Protein AF-A0A350Y8S6-F1 (afdb_monomer)

Solvent-accessible surface area (backbone atoms only — not comparable to full-atom values): 5504 Å² total; per-residue (Å²): 140,83,84,84,77,83,73,57,82,63,56,59,58,59,53,63,61,67,74,71,77,75,89,66,88,73,72,82,69,73,73,74,73,56,64,92,74,40,89,92,52,78,96,80,86,81,92,68,57,70,69,57,50,52,50,50,53,51,49,24,62,76,69,75,44,59,62,66,59,56,49,52,52,54,52,52,54,59,73,74,103

Structure (mmCIF, N/CA/C/O backbone):
data_AF-A0A350Y8S6-F1
#
_entry.id   AF-A0A350Y8S6-F1
#
loop_
_atom_site.group_PDB
_atom_site.id
_atom_site.type_symbol
_atom_site.label_atom_id
_atom_site.label_alt_id
_atom_site.label_comp_id
_atom_site.label_asym_id
_atom_site.label_entity_id
_atom_site.label_seq_id
_atom_site.pdbx_PDB_ins_code
_atom_site.Cartn_x
_atom_site.Cartn_y
_atom_site.Cartn_z
_atom_site.occupancy
_atom_site.B_iso_or_equiv
_atom_site.auth_seq_id
_atom_site.auth_comp_id
_atom_site.auth_asym_id
_atom_site.auth_atom_id
_atom_site.pdbx_PDB_model_num
ATOM 1 N N . MET A 1 1 ? -9.750 -3.855 -60.592 1.00 42.81 1 MET A N 1
ATOM 2 C CA . MET A 1 1 ? -9.952 -3.690 -59.134 1.00 42.81 1 MET A CA 1
ATOM 3 C C . MET A 1 1 ? -8.915 -4.518 -58.396 1.00 42.81 1 MET A C 1
ATOM 5 O O . MET A 1 1 ? -9.029 -5.730 -58.444 1.00 42.81 1 MET A O 1
ATOM 9 N N . THR A 1 2 ? -7.954 -3.906 -57.704 1.00 40.81 2 THR A N 1
ATOM 10 C CA . THR A 1 2 ? -7.201 -4.562 -56.617 1.00 40.81 2 THR A CA 1
ATOM 11 C C . THR A 1 2 ? -6.811 -3.493 -55.592 1.00 40.81 2 THR A C 1
ATOM 13 O O . THR A 1 2 ? -6.127 -2.521 -55.900 1.00 40.81 2 THR A O 1
ATOM 16 N N . LYS A 1 3 ? -7.367 -3.613 -54.381 1.00 50.12 3 LYS A N 1
ATOM 17 C CA . LYS A 1 3 ? -7.216 -2.663 -53.269 1.00 50.12 3 LYS A CA 1
ATOM 18 C C . LYS A 1 3 ? -5.804 -2.778 -52.679 1.00 50.12 3 LYS A C 1
ATOM 20 O O . LYS A 1 3 ? -5.433 -3.866 -52.244 1.00 50.12 3 LYS A O 1
ATOM 25 N N . LYS A 1 4 ? -5.049 -1.676 -52.600 1.00 53.19 4 LYS A N 1
ATOM 26 C CA . LYS A 1 4 ? -3.890 -1.584 -51.694 1.00 53.19 4 LYS A CA 1
ATOM 27 C C . LYS A 1 4 ? -4.426 -1.563 -50.259 1.00 53.19 4 LYS A C 1
ATOM 29 O O . LYS A 1 4 ? -5.231 -0.702 -49.918 1.00 53.19 4 LYS A O 1
ATOM 34 N N . LYS A 1 5 ? -4.044 -2.558 -49.458 1.00 59.62 5 LYS A N 1
ATOM 35 C CA . LYS A 1 5 ? -4.291 -2.590 -48.012 1.00 59.62 5 LYS A CA 1
ATOM 36 C C . LYS A 1 5 ? -3.267 -1.661 -47.363 1.00 59.62 5 LYS A C 1
ATOM 38 O O . LYS A 1 5 ? -2.076 -1.942 -47.450 1.00 59.62 5 LYS A O 1
ATOM 43 N N . ASP A 1 6 ? -3.736 -0.577 -46.753 1.00 61.06 6 ASP A N 1
ATOM 44 C CA . ASP A 1 6 ? -2.945 0.234 -45.827 1.00 61.06 6 ASP A CA 1
ATOM 45 C C . ASP A 1 6 ? -2.559 -0.646 -44.635 1.00 61.06 6 ASP A C 1
ATOM 47 O O . ASP A 1 6 ? -3.373 -0.925 -43.752 1.00 61.06 6 ASP A O 1
ATOM 51 N N . GLY A 1 7 ? -1.327 -1.153 -44.656 1.00 67.44 7 GLY A N 1
ATOM 52 C CA . GLY A 1 7 ? -0.697 -1.720 -43.474 1.00 67.44 7 GLY A CA 1
ATOM 53 C C . GLY A 1 7 ? -0.493 -0.592 -42.474 1.00 67.44 7 GLY A C 1
ATOM 54 O O . GLY A 1 7 ? 0.121 0.426 -42.786 1.00 67.44 7 GLY A O 1
ATOM 55 N N . SER A 1 8 ? -1.070 -0.741 -41.286 1.00 73.00 8 SER A N 1
ATOM 56 C CA . SER A 1 8 ? -0.902 0.215 -40.197 1.00 73.00 8 SER A CA 1
ATOM 57 C C . SER A 1 8 ? 0.591 0.379 -39.897 1.00 73.00 8 SER A C 1
ATOM 59 O O . SER A 1 8 ? 1.288 -0.617 -39.746 1.00 73.00 8 SER A O 1
ATOM 61 N N . ARG A 1 9 ? 1.087 1.617 -39.751 1.00 70.31 9 ARG A N 1
ATOM 62 C CA . ARG A 1 9 ? 2.502 1.927 -39.414 1.00 70.31 9 ARG A CA 1
ATOM 63 C C . ARG A 1 9 ? 2.996 1.220 -38.141 1.00 70.31 9 ARG A C 1
ATOM 65 O O . ARG A 1 9 ? 4.191 1.161 -37.882 1.00 70.31 9 ARG A O 1
ATOM 72 N N . PHE A 1 10 ? 2.071 0.693 -37.343 1.00 71.88 10 PHE A N 1
ATOM 73 C CA . PHE A 1 10 ? 2.357 -0.108 -36.162 1.00 71.88 10 PHE A CA 1
ATOM 74 C C . PHE A 1 10 ? 2.748 -1.563 -36.481 1.00 71.88 10 PHE A C 1
ATOM 76 O O . PHE A 1 10 ? 3.514 -2.139 -35.715 1.00 71.88 10 PHE A O 1
ATOM 83 N N . ASP A 1 11 ? 2.301 -2.149 -37.599 1.00 70.88 11 ASP A N 1
ATOM 84 C CA . ASP A 1 11 ? 2.670 -3.523 -37.992 1.00 70.88 11 ASP A CA 1
ATOM 85 C C . ASP A 1 11 ? 4.171 -3.648 -38.280 1.00 70.88 11 ASP A C 1
ATOM 87 O O . ASP A 1 11 ? 4.794 -4.644 -37.916 1.00 70.88 11 ASP A O 1
ATOM 91 N N . GLU A 1 12 ? 4.779 -2.610 -38.860 1.00 71.69 12 GLU A N 1
ATOM 92 C CA . GLU A 1 12 ? 6.227 -2.564 -39.097 1.00 71.69 12 GLU A CA 1
ATOM 93 C C . GLU A 1 12 ? 7.018 -2.563 -37.781 1.00 71.69 12 GLU A C 1
ATOM 95 O O . GLU A 1 12 ? 8.049 -3.227 -37.674 1.00 71.69 12 GLU A O 1
ATOM 100 N N . LEU A 1 13 ? 6.506 -1.888 -36.745 1.00 70.94 13 LEU A N 1
ATOM 101 C CA . LEU A 1 13 ? 7.148 -1.829 -35.430 1.00 70.94 13 LEU A CA 1
ATOM 102 C C . LEU A 1 13 ? 7.103 -3.183 -34.708 1.00 70.94 13 LEU A C 1
ATOM 104 O O . LEU A 1 13 ? 8.105 -3.605 -34.130 1.00 70.94 13 LEU A O 1
ATOM 108 N N . PHE A 1 14 ? 5.972 -3.895 -34.765 1.00 71.88 14 PHE A N 1
ATOM 109 C CA . PHE A 1 14 ? 5.868 -5.237 -34.178 1.00 71.88 14 PHE A CA 1
ATOM 110 C C . PHE A 1 14 ? 6.629 -6.292 -34.991 1.00 71.88 14 PHE A C 1
ATOM 112 O O . PHE A 1 14 ? 7.198 -7.220 -34.412 1.00 71.88 14 PHE A O 1
ATOM 119 N N . GLY A 1 15 ? 6.675 -6.144 -36.318 1.00 65.62 15 GLY A N 1
ATOM 120 C CA . GLY A 1 15 ? 7.453 -7.009 -37.203 1.00 65.62 15 GLY A CA 1
ATOM 121 C C . GLY A 1 15 ? 8.958 -6.902 -36.955 1.00 65.62 15 GLY A C 1
ATOM 122 O O . GLY A 1 15 ? 9.631 -7.928 -36.863 1.00 65.62 15 GLY A O 1
ATOM 123 N N . ALA A 1 16 ? 9.472 -5.684 -36.756 1.00 62.88 16 ALA A N 1
ATOM 124 C CA . ALA A 1 16 ? 10.891 -5.438 -36.493 1.00 62.88 16 ALA A CA 1
ATOM 125 C C . ALA A 1 16 ? 11.382 -6.047 -35.164 1.00 62.88 16 ALA A C 1
ATOM 127 O O . ALA A 1 16 ? 12.520 -6.500 -35.077 1.00 62.88 16 ALA A O 1
ATOM 128 N N . VAL A 1 17 ? 10.520 -6.128 -34.144 1.00 60.31 17 VAL A N 1
ATOM 129 C CA . VAL A 1 1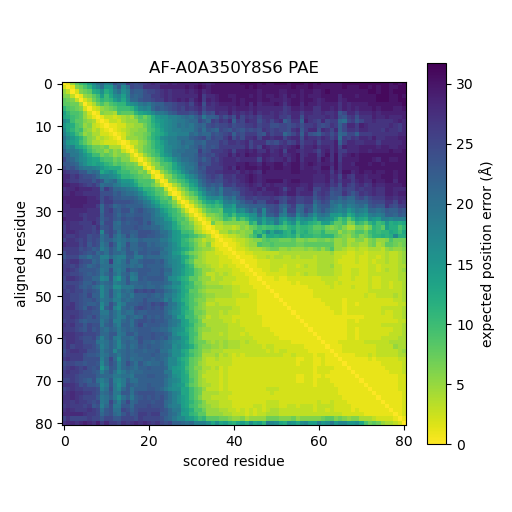7 ? 10.849 -6.747 -32.843 1.00 60.31 17 VAL A CA 1
ATOM 130 C C . VAL A 1 17 ? 10.924 -8.275 -32.923 1.00 60.31 17 VAL A C 1
ATOM 132 O O . VAL A 1 17 ? 11.655 -8.900 -32.159 1.00 60.31 17 VAL A O 1
ATOM 135 N N . ARG A 1 18 ? 10.203 -8.902 -33.859 1.00 60.47 18 ARG A N 1
ATOM 136 C CA . ARG A 1 18 ? 10.130 -10.369 -33.966 1.00 60.47 18 ARG A CA 1
ATOM 137 C C . ARG A 1 18 ? 11.360 -11.008 -34.627 1.00 60.47 18 ARG A C 1
ATOM 139 O O . ARG A 1 18 ? 11.494 -12.225 -34.574 1.00 60.47 18 ARG A O 1
ATOM 146 N N . GLY A 1 19 ? 12.234 -10.208 -35.245 1.00 56.28 19 GLY A N 1
ATOM 147 C CA . GLY A 1 19 ? 13.428 -10.670 -35.963 1.00 56.28 19 GLY A CA 1
ATOM 148 C C . GLY A 1 19 ? 14.670 -10.915 -35.097 1.00 56.28 19 GLY A C 1
ATOM 149 O O . GLY A 1 19 ? 15.637 -11.474 -35.597 1.00 56.28 19 GLY A O 1
ATOM 150 N N . HIS A 1 20 ? 14.651 -10.538 -33.815 1.00 55.19 20 HIS A N 1
ATOM 151 C CA . HIS A 1 20 ? 15.766 -10.735 -32.880 1.00 55.19 20 HIS A CA 1
ATOM 152 C C . HIS A 1 20 ? 15.373 -11.737 -31.786 1.00 55.19 20 HIS A C 1
ATOM 154 O O . HIS A 1 20 ? 15.175 -11.387 -30.626 1.00 55.19 20 HIS A O 1
ATOM 160 N N . THR A 1 21 ? 15.247 -13.007 -32.163 1.00 50.88 21 THR A N 1
ATOM 161 C CA . THR A 1 21 ? 15.272 -14.113 -31.193 1.00 50.88 21 THR A CA 1
ATOM 162 C C . THR A 1 21 ? 16.581 -14.854 -31.415 1.00 50.88 21 THR A C 1
ATOM 164 O O . THR A 1 21 ? 16.627 -15.899 -32.047 1.00 50.88 21 THR A O 1
ATOM 167 N N . GLU A 1 22 ? 17.672 -14.222 -30.987 1.00 54.28 22 GLU A N 1
ATOM 168 C CA . GLU A 1 22 ? 18.942 -14.911 -30.777 1.00 54.28 22 GLU A CA 1
ATOM 169 C C . GLU A 1 22 ? 18.776 -15.746 -29.501 1.00 54.28 22 GLU A C 1
ATOM 171 O O . GLU A 1 22 ? 18.482 -15.206 -28.427 1.00 54.28 22 GLU A O 1
ATOM 176 N N . ASP A 1 23 ? 18.911 -17.063 -29.644 1.00 51.75 23 ASP A N 1
ATOM 177 C CA . ASP A 1 23 ? 18.859 -18.052 -28.571 1.00 51.75 23 ASP A CA 1
ATOM 178 C C . ASP A 1 23 ? 19.999 -17.817 -27.568 1.00 51.75 23 ASP A C 1
ATOM 180 O O . ASP A 1 23 ? 21.080 -18.401 -27.642 1.00 51.75 23 ASP A O 1
ATOM 184 N N . THR A 1 24 ? 19.761 -16.948 -26.592 1.00 56.19 24 THR A N 1
ATOM 185 C CA . THR A 1 24 ? 20.573 -16.892 -25.377 1.00 56.19 24 THR A CA 1
ATOM 186 C C . THR A 1 24 ? 20.039 -17.936 -24.396 1.00 56.19 24 THR A C 1
ATOM 188 O O . THR A 1 24 ? 18.822 -18.016 -24.197 1.00 56.19 24 THR A O 1
ATOM 191 N N . PRO A 1 25 ? 20.900 -18.757 -23.760 1.00 46.06 25 PRO A N 1
ATOM 192 C CA . PRO A 1 25 ? 20.457 -19.693 -22.741 1.00 46.06 25 PRO A CA 1
ATOM 193 C C . PRO A 1 25 ? 19.962 -18.876 -21.550 1.00 46.06 25 PRO A C 1
ATOM 195 O O . PRO A 1 25 ? 20.736 -18.409 -20.714 1.00 46.06 25 PRO A O 1
ATOM 198 N N . HIS A 1 26 ? 18.649 -18.662 -21.502 1.00 49.81 26 HIS A N 1
ATOM 199 C CA . HIS A 1 26 ? 17.975 -18.092 -20.355 1.00 49.81 26 HIS A CA 1
ATOM 200 C C . HIS A 1 26 ? 18.237 -19.026 -19.175 1.00 49.81 26 HIS A C 1
ATOM 202 O O . HIS A 1 26 ? 17.592 -20.065 -19.024 1.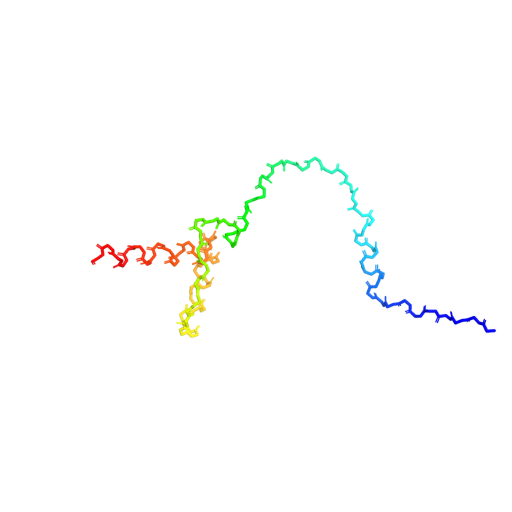00 49.81 26 HIS A O 1
ATOM 208 N N . SER A 1 27 ? 19.200 -18.634 -18.334 1.00 47.84 27 SER A N 1
ATOM 209 C CA . SER A 1 27 ? 19.253 -19.037 -16.935 1.00 47.84 27 SER A CA 1
ATOM 210 C C . SER A 1 27 ? 17.820 -19.050 -16.422 1.00 47.84 27 SER A C 1
ATOM 212 O O . SER A 1 27 ? 17.090 -18.066 -16.590 1.00 47.84 27 SER A O 1
ATOM 214 N N . SER A 1 28 ? 17.397 -20.193 -15.889 1.00 52.56 28 SER A N 1
ATOM 215 C CA . SER A 1 28 ? 16.078 -20.409 -15.318 1.00 52.56 28 SER A CA 1
ATOM 216 C C . SER A 1 28 ? 15.924 -19.544 -14.068 1.00 52.56 28 SER A C 1
ATOM 218 O O . SER A 1 28 ? 15.911 -20.037 -12.942 1.00 52.56 28 SER A O 1
ATOM 220 N N . LEU A 1 29 ? 15.799 -18.233 -14.261 1.00 52.50 29 LEU A N 1
ATOM 221 C CA . LEU A 1 29 ? 15.132 -17.356 -13.328 1.00 52.50 29 LEU A CA 1
ATOM 222 C C . LEU A 1 29 ? 13.719 -17.913 -13.265 1.00 52.50 29 LEU A C 1
ATOM 224 O O . LEU A 1 29 ? 12.909 -17.676 -14.165 1.00 52.50 29 LEU A O 1
ATOM 228 N N . GLN A 1 30 ? 13.459 -18.748 -12.256 1.00 51.66 30 GLN A N 1
ATOM 229 C CA . GLN A 1 30 ? 12.109 -19.121 -11.874 1.00 51.66 30 GLN A CA 1
ATOM 230 C C . GLN A 1 30 ? 11.320 -17.819 -11.882 1.00 51.66 30 GLN A C 1
ATOM 232 O O . GLN A 1 30 ? 11.593 -16.927 -11.078 1.00 51.66 30 GLN A O 1
ATOM 237 N N . LYS A 1 31 ? 10.429 -17.660 -12.866 1.00 54.59 31 LYS A N 1
ATOM 238 C CA . LYS A 1 31 ? 9.567 -16.488 -12.961 1.00 54.59 31 LYS A CA 1
ATOM 239 C C . LYS A 1 31 ? 8.834 -16.441 -11.632 1.00 54.59 31 LYS A C 1
ATOM 241 O O . LYS A 1 31 ? 7.942 -17.264 -11.425 1.00 54.59 31 LYS A O 1
ATOM 246 N N . LYS A 1 32 ? 9.253 -15.546 -10.725 1.00 60.19 32 LYS A N 1
ATOM 247 C CA . LYS A 1 32 ? 8.540 -15.293 -9.474 1.00 60.19 32 LYS A CA 1
ATOM 248 C C . LYS A 1 32 ? 7.097 -15.086 -9.894 1.00 60.19 32 LYS A C 1
ATOM 250 O O . LYS A 1 32 ? 6.810 -14.185 -10.687 1.00 60.19 32 LYS A O 1
ATOM 255 N N . GLN A 1 33 ? 6.224 -16.008 -9.491 1.00 63.84 33 GLN A N 1
ATOM 256 C CA . GLN A 1 33 ? 4.818 -15.880 -9.827 1.00 63.84 33 GLN A CA 1
ATOM 257 C C . GLN A 1 33 ? 4.374 -14.527 -9.284 1.00 63.84 33 GLN A C 1
ATOM 259 O O . GLN A 1 33 ? 4.659 -14.193 -8.135 1.00 63.84 33 GLN A O 1
ATOM 264 N N . ALA A 1 34 ? 3.754 -13.716 -10.140 1.00 73.12 34 ALA A N 1
ATOM 265 C CA . ALA A 1 34 ? 3.257 -12.417 -9.719 1.00 73.12 34 ALA A CA 1
ATOM 266 C C . ALA A 1 34 ? 2.347 -12.615 -8.498 1.00 73.12 34 ALA A C 1
ATOM 268 O O . ALA A 1 34 ? 1.533 -13.539 -8.505 1.00 73.12 34 ALA A O 1
ATOM 269 N N . LYS A 1 35 ? 2.460 -11.754 -7.479 1.00 78.75 35 LYS A N 1
ATOM 270 C CA . LYS A 1 35 ? 1.737 -11.894 -6.199 1.00 78.75 35 LYS A CA 1
ATOM 271 C C . LYS A 1 35 ? 0.237 -12.159 -6.366 1.00 78.75 35 LYS A C 1
ATOM 273 O O . LYS A 1 35 ? -0.324 -12.954 -5.635 1.00 78.75 35 LYS A O 1
ATOM 278 N N . GLY A 1 36 ? -0.396 -11.595 -7.398 1.00 74.88 36 GLY A N 1
ATOM 279 C CA . GLY A 1 36 ? -1.813 -11.844 -7.700 1.00 74.88 36 GLY A CA 1
ATOM 280 C C . GLY A 1 36 ? -2.176 -13.272 -8.141 1.00 74.88 36 GLY A C 1
ATOM 281 O O . GLY A 1 36 ? -3.359 -13.562 -8.274 1.00 74.88 36 GLY A O 1
ATOM 282 N N . ARG A 1 37 ? -1.200 -14.148 -8.409 1.00 81.25 37 ARG A N 1
ATOM 283 C CA . ARG A 1 37 ? -1.404 -15.567 -8.751 1.00 81.25 37 ARG A CA 1
ATOM 284 C C . ARG A 1 37 ? -1.001 -16.512 -7.615 1.00 81.25 37 ARG A C 1
ATOM 286 O O . ARG A 1 37 ? -1.287 -17.702 -7.703 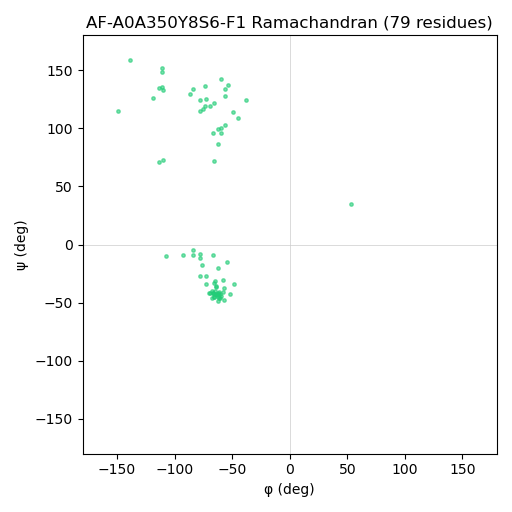1.00 81.25 37 ARG A O 1
ATOM 293 N N . ASN A 1 38 ? -0.352 -15.991 -6.576 1.00 85.19 38 ASN A N 1
ATOM 294 C CA . ASN A 1 38 ? -0.015 -16.766 -5.396 1.00 85.19 38 ASN A CA 1
ATOM 295 C C . ASN A 1 38 ? -1.278 -16.913 -4.514 1.00 85.19 38 ASN A C 1
ATOM 297 O O . ASN A 1 38 ? -1.867 -15.887 -4.169 1.00 85.19 38 ASN A O 1
ATOM 301 N N . PRO A 1 39 ? -1.709 -18.146 -4.168 1.00 88.75 39 PRO A N 1
ATOM 302 C CA . PRO A 1 39 ? -2.897 -18.376 -3.342 1.00 88.75 39 PRO A CA 1
ATOM 303 C C . PRO A 1 39 ? -2.796 -17.799 -1.922 1.00 88.75 39 PRO A C 1
ATOM 305 O O . PRO A 1 39 ? -3.833 -17.560 -1.309 1.00 88.75 39 PRO A O 1
ATOM 308 N N . ASP A 1 40 ? -1.588 -17.534 -1.423 1.00 90.06 40 AS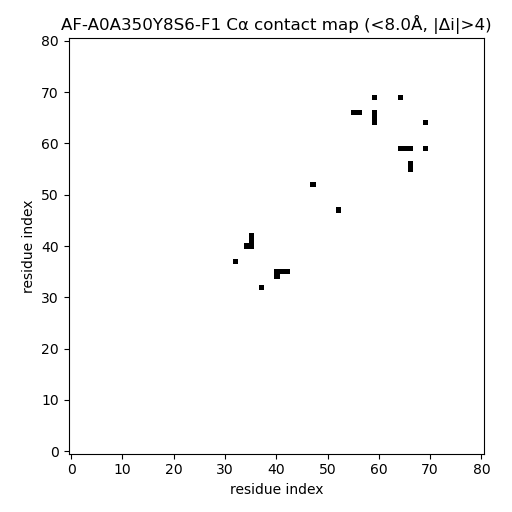P A N 1
ATOM 309 C CA . ASP A 1 40 ? -1.366 -16.981 -0.081 1.00 90.06 40 ASP A CA 1
ATOM 310 C C . ASP A 1 40 ? -1.628 -15.465 -0.007 1.00 90.06 40 ASP A C 1
ATOM 312 O O . ASP A 1 40 ? -1.643 -14.886 1.078 1.00 90.06 40 ASP A O 1
ATOM 316 N N . TYR A 1 41 ? -1.846 -14.801 -1.150 1.00 89.06 41 TYR A N 1
ATOM 317 C CA . TYR A 1 41 ? -2.050 -13.355 -1.220 1.00 89.06 41 TYR A CA 1
ATOM 318 C C . TYR A 1 41 ? -3.469 -12.992 -1.663 1.00 89.06 41 TYR A C 1
ATOM 320 O O . TYR A 1 41 ? -3.982 -13.475 -2.673 1.00 89.06 41 TYR A O 1
ATOM 328 N N . VAL A 1 42 ? -4.073 -12.030 -0.961 1.00 92.56 42 VAL A N 1
ATOM 329 C CA . VAL A 1 42 ? -5.353 -11.414 -1.340 1.00 92.56 42 VAL A CA 1
ATOM 330 C C . VAL A 1 42 ? -5.121 -9.969 -1.777 1.00 92.56 42 VAL A C 1
ATOM 332 O O . VAL A 1 42 ? -4.429 -9.199 -1.112 1.00 92.56 42 VAL A O 1
ATOM 335 N N . ARG A 1 43 ? -5.710 -9.570 -2.912 1.00 92.88 43 ARG A N 1
ATOM 336 C CA . ARG A 1 43 ? -5.630 -8.185 -3.393 1.00 92.88 43 ARG A CA 1
ATOM 337 C C . ARG A 1 43 ? -6.542 -7.281 -2.567 1.00 92.88 43 ARG A C 1
ATOM 339 O O . ARG A 1 43 ? -7.762 -7.365 -2.682 1.00 92.88 43 ARG A O 1
ATOM 346 N N . THR A 1 44 ? -5.943 -6.329 -1.864 1.00 92.75 44 THR A N 1
ATOM 347 C CA . THR A 1 44 ? -6.667 -5.314 -1.089 1.00 92.75 44 THR A CA 1
ATOM 348 C C . THR A 1 44 ? -6.499 -3.936 -1.722 1.00 92.75 44 THR A C 1
ATOM 350 O O . THR A 1 44 ? -5.401 -3.559 -2.129 1.00 92.75 44 THR A O 1
ATOM 353 N N . THR A 1 45 ? -7.593 -3.177 -1.825 1.00 95.38 45 THR A N 1
ATOM 354 C CA . THR A 1 45 ? -7.588 -1.796 -2.336 1.00 95.38 45 THR A CA 1
ATOM 355 C C . THR A 1 45 ? -8.078 -0.857 -1.241 1.00 95.38 45 THR A C 1
ATOM 357 O O . THR A 1 45 ? -9.163 -1.060 -0.706 1.00 95.38 45 THR A O 1
ATOM 360 N N . PHE A 1 46 ? -7.304 0.179 -0.925 1.00 95.00 46 PHE A N 1
ATOM 361 C CA . PHE A 1 46 ? -7.669 1.212 0.045 1.00 95.00 46 PHE A CA 1
ATOM 362 C C . PHE A 1 46 ? -7.255 2.592 -0.462 1.00 95.00 46 PHE A C 1
ATOM 364 O O . PHE A 1 46 ? -6.385 2.731 -1.325 1.00 95.00 46 PHE A O 1
ATOM 371 N N . TYR A 1 47 ? -7.885 3.627 0.083 1.00 97.31 47 TYR A N 1
ATOM 372 C CA . TYR A 1 47 ? -7.541 5.003 -0.242 1.00 97.31 47 TYR A CA 1
ATOM 373 C C . TYR A 1 47 ? -6.402 5.496 0.649 1.00 97.31 47 TYR A C 1
ATOM 375 O O . TYR A 1 47 ? -6.471 5.414 1.871 1.00 97.31 47 TYR A O 1
ATOM 383 N N . LEU A 1 48 ? -5.376 6.068 0.021 1.00 96.44 48 LEU A N 1
ATOM 384 C CA . LEU A 1 48 ? -4.343 6.854 0.687 1.00 96.44 48 LEU A CA 1
ATOM 385 C C . LEU A 1 48 ? -4.481 8.316 0.285 1.00 96.44 48 LEU A C 1
ATOM 387 O O . LEU A 1 48 ? -4.834 8.635 -0.855 1.00 96.44 48 LEU A O 1
ATOM 391 N N . SER A 1 49 ? -4.127 9.224 1.194 1.00 98.44 49 SER A N 1
ATOM 392 C CA . SER A 1 49 ? -3.964 10.623 0.811 1.00 98.44 49 SER A CA 1
ATOM 393 C C . SER A 1 49 ? -2.878 10.736 -0.270 1.00 98.44 49 SER A C 1
ATOM 395 O O . SER A 1 49 ? -1.863 10.031 -0.239 1.00 98.44 49 SER A O 1
ATOM 397 N N . LYS A 1 50 ? -3.066 11.634 -1.248 1.00 98.31 50 LYS A N 1
ATOM 398 C CA . LYS A 1 50 ? -2.086 11.838 -2.334 1.00 98.31 50 LYS A CA 1
ATOM 399 C C . LYS A 1 50 ? -0.655 12.077 -1.816 1.00 98.31 50 LYS A C 1
ATOM 401 O O . LYS A 1 50 ? 0.265 11.499 -2.399 1.00 98.31 50 LYS A O 1
ATOM 406 N N . PRO A 1 51 ? -0.430 12.886 -0.755 1.00 98.31 51 PRO A N 1
ATOM 407 C CA . PRO A 1 51 ? 0.911 13.081 -0.206 1.00 98.31 51 PRO A CA 1
ATOM 408 C C . PRO A 1 51 ? 1.521 11.783 0.327 1.00 98.31 51 PRO A C 1
ATOM 410 O O . PRO A 1 51 ? 2.689 11.509 0.060 1.00 98.31 51 PRO A O 1
ATOM 413 N N . LEU A 1 52 ? 0.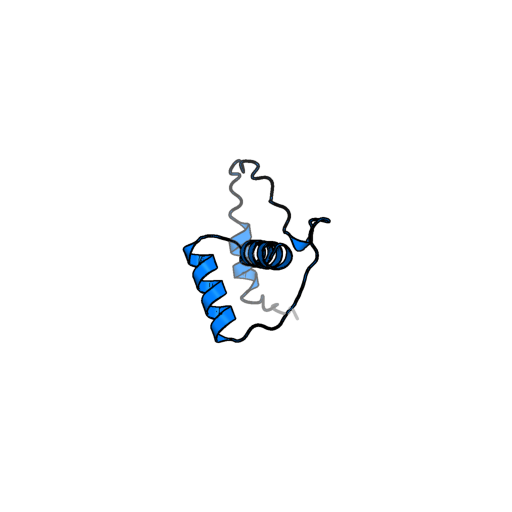728 10.966 1.025 1.00 97.94 52 LEU A N 1
ATOM 414 C CA . LEU A 1 52 ? 1.194 9.711 1.605 1.00 97.94 52 LEU A CA 1
ATOM 415 C C . LEU A 1 52 ? 1.550 8.690 0.523 1.00 97.94 52 LEU A C 1
ATOM 417 O O . LEU A 1 52 ? 2.643 8.136 0.549 1.00 97.94 52 LEU A O 1
ATOM 421 N N . HIS A 1 53 ? 0.691 8.521 -0.483 1.00 97.88 53 HIS A N 1
ATOM 422 C CA . HIS A 1 53 ? 0.974 7.637 -1.615 1.00 97.88 53 HIS A CA 1
ATOM 423 C C . HIS A 1 53 ? 2.273 8.025 -2.347 1.00 97.88 53 HIS A C 1
ATOM 425 O O . HIS A 1 53 ? 3.072 7.161 -2.702 1.00 97.88 53 HIS A O 1
ATOM 431 N N . ARG A 1 54 ? 2.523 9.330 -2.548 1.00 98.12 54 ARG A N 1
ATOM 432 C CA . ARG A 1 54 ? 3.772 9.809 -3.171 1.00 98.12 54 ARG A CA 1
ATOM 433 C C . ARG A 1 54 ? 5.003 9.462 -2.336 1.00 98.12 54 ARG A C 1
ATOM 435 O O . ARG A 1 54 ? 6.000 9.030 -2.904 1.00 98.12 54 ARG A O 1
ATOM 442 N N . ARG A 1 55 ? 4.928 9.642 -1.014 1.00 97.88 55 ARG A N 1
ATOM 443 C CA . ARG A 1 55 ? 6.024 9.306 -0.095 1.00 97.88 55 ARG A CA 1
ATOM 444 C C . ARG A 1 55 ? 6.286 7.803 -0.056 1.00 97.88 55 ARG A C 1
ATOM 446 O O . ARG A 1 55 ? 7.436 7.414 -0.194 1.00 97.88 55 ARG A O 1
ATOM 453 N N . LEU A 1 56 ? 5.235 6.983 0.028 1.00 97.44 56 LEU A N 1
ATOM 454 C CA . LEU A 1 56 ? 5.348 5.521 -0.027 1.00 97.44 56 LEU A CA 1
ATOM 455 C C . LEU A 1 56 ? 6.036 5.067 -1.318 1.00 97.44 56 LEU A C 1
ATOM 457 O O . LEU A 1 56 ? 6.983 4.291 -1.272 1.00 97.44 56 LEU A O 1
ATOM 461 N N . LYS A 1 57 ? 5.607 5.598 -2.470 1.00 97.69 57 LYS A N 1
ATOM 462 C CA . LYS A 1 57 ? 6.220 5.269 -3.761 1.00 97.69 57 LYS A CA 1
ATOM 463 C C . LYS A 1 57 ? 7.698 5.669 -3.820 1.00 97.69 57 LYS A C 1
ATOM 465 O O . LYS A 1 57 ? 8.500 4.927 -4.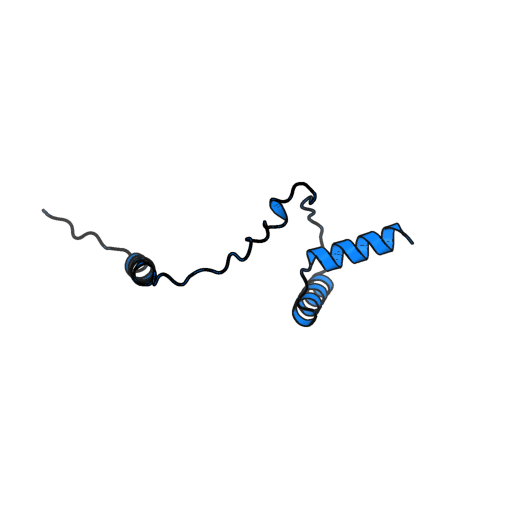375 1.00 97.69 57 LYS A O 1
ATOM 470 N N . ALA A 1 58 ? 8.049 6.839 -3.287 1.00 97.94 58 ALA A N 1
ATOM 471 C CA . ALA A 1 58 ? 9.435 7.296 -3.249 1.00 97.94 58 ALA A CA 1
ATOM 472 C C . ALA A 1 58 ? 10.300 6.404 -2.345 1.00 97.94 58 ALA A C 1
ATOM 474 O O . ALA A 1 58 ? 11.370 5.990 -2.772 1.00 97.94 58 ALA A O 1
ATOM 475 N N . ALA A 1 59 ? 9.814 6.061 -1.149 1.00 97.06 59 ALA A N 1
ATOM 476 C CA . ALA A 1 59 ? 10.511 5.167 -0.224 1.00 97.06 59 ALA A CA 1
ATOM 477 C C . ALA A 1 59 ? 10.725 3.774 -0.835 1.00 97.06 59 ALA A C 1
ATOM 479 O O . ALA A 1 59 ? 11.846 3.285 -0.858 1.00 97.06 59 ALA A O 1
ATOM 480 N N . ALA A 1 60 ? 9.686 3.197 -1.446 1.00 97.50 60 ALA A N 1
ATOM 481 C CA . ALA A 1 60 ? 9.775 1.911 -2.138 1.00 97.50 60 ALA A CA 1
ATOM 482 C C . ALA A 1 60 ? 10.833 1.902 -3.255 1.00 97.50 60 ALA A C 1
ATOM 484 O O . ALA A 1 60 ? 11.536 0.912 -3.432 1.00 97.50 60 ALA A O 1
ATOM 485 N N . LEU A 1 61 ? 10.971 3.011 -3.991 1.00 97.38 61 LEU A N 1
ATOM 486 C CA . LEU A 1 61 ? 11.994 3.145 -5.029 1.00 97.38 61 LEU A CA 1
ATOM 487 C C . LEU A 1 61 ? 13.407 3.251 -4.439 1.00 97.38 61 LEU A C 1
ATOM 489 O O . LEU A 1 61 ? 14.324 2.654 -4.986 1.00 97.38 61 LEU A O 1
ATOM 493 N N . ILE A 1 62 ? 13.576 4.010 -3.351 1.00 97.06 62 ILE A N 1
ATOM 494 C CA . ILE A 1 62 ? 14.872 4.200 -2.677 1.00 97.06 62 ILE A CA 1
ATOM 495 C C . ILE A 1 62 ? 15.351 2.895 -2.034 1.00 97.06 62 ILE A C 1
ATOM 497 O O . ILE A 1 62 ? 16.535 2.585 -2.091 1.00 97.06 62 ILE A O 1
ATOM 501 N N . GLU A 1 63 ? 14.438 2.141 -1.427 1.00 96.19 63 GLU A N 1
ATOM 502 C CA . GLU A 1 63 ? 14.741 0.879 -0.746 1.00 96.19 63 GLU A CA 1
ATOM 503 C C . GLU A 1 63 ? 14.780 -0.329 -1.696 1.00 96.19 63 GLU A C 1
ATOM 505 O O . GLU A 1 63 ? 15.081 -1.431 -1.251 1.00 96.19 63 GLU A O 1
ATOM 510 N N . GLU A 1 64 ? 14.452 -0.149 -2.981 1.00 96.00 64 GLU A N 1
ATOM 511 C CA . GLU A 1 64 ? 14.289 -1.236 -3.961 1.00 96.00 64 GLU A CA 1
ATOM 512 C C . GLU A 1 64 ? 13.315 -2.339 -3.487 1.00 96.00 64 GLU A C 1
ATOM 514 O O . GLU A 1 64 ? 13.477 -3.526 -3.781 1.00 96.00 64 GLU A O 1
ATOM 519 N N . ARG A 1 65 ? 12.265 -1.944 -2.756 1.00 95.31 65 ARG A N 1
ATOM 520 C CA . ARG A 1 65 ? 11.254 -2.843 -2.173 1.00 95.31 65 ARG A CA 1
ATOM 521 C C . ARG A 1 65 ? 9.901 -2.693 -2.849 1.00 95.31 65 ARG A C 1
ATOM 523 O O . ARG A 1 65 ? 9.521 -1.616 -3.312 1.00 95.31 65 ARG A O 1
ATOM 530 N N . GLU A 1 66 ? 9.109 -3.764 -2.858 1.00 95.00 66 GLU A N 1
ATOM 531 C CA . GLU A 1 66 ? 7.725 -3.660 -3.312 1.00 95.00 66 GLU A CA 1
ATOM 532 C C . GLU A 1 66 ? 6.863 -2.945 -2.263 1.00 95.00 66 GLU A C 1
ATOM 534 O O . GLU A 1 66 ? 6.903 -3.255 -1.074 1.00 95.00 66 GLU A O 1
ATOM 539 N N . MET A 1 67 ? 6.004 -2.022 -2.710 1.00 95.25 67 MET A N 1
ATOM 540 C CA . MET A 1 67 ? 5.075 -1.313 -1.816 1.00 95.25 67 MET A CA 1
ATOM 541 C C . MET A 1 67 ? 4.148 -2.264 -1.044 1.00 95.25 67 MET A C 1
ATOM 543 O O . MET A 1 67 ? 3.731 -1.934 0.060 1.00 95.25 67 MET A O 1
ATOM 547 N N . SER A 1 68 ? 3.810 -3.422 -1.620 1.00 94.44 68 SER A N 1
ATOM 548 C CA . SER A 1 68 ? 3.002 -4.446 -0.952 1.00 94.44 68 SER A CA 1
ATOM 549 C C . SER A 1 68 ? 3.715 -5.043 0.260 1.00 94.44 68 SER A C 1
ATOM 551 O O . SER A 1 68 ? 3.066 -5.189 1.287 1.00 94.44 68 SER A O 1
ATOM 553 N N . ASP A 1 69 ? 5.027 -5.294 0.181 1.00 95.06 69 ASP A N 1
ATOM 554 C CA . ASP A 1 69 ? 5.812 -5.816 1.312 1.00 95.06 69 ASP A CA 1
ATOM 555 C C . ASP A 1 69 ? 5.895 -4.786 2.443 1.00 95.06 69 ASP A C 1
ATOM 557 O O . ASP A 1 69 ? 5.733 -5.119 3.613 1.00 95.06 69 ASP A O 1
ATOM 561 N N . ILE A 1 70 ? 6.094 -3.511 2.088 1.00 95.94 70 ILE A N 1
ATOM 562 C CA . ILE A 1 70 ? 6.126 -2.407 3.059 1.00 95.94 70 ILE A CA 1
ATOM 563 C C . ILE A 1 70 ? 4.781 -2.301 3.793 1.00 95.94 70 ILE A C 1
ATOM 565 O O . ILE A 1 70 ? 4.739 -2.153 5.011 1.00 95.94 70 ILE A O 1
ATOM 569 N N . VAL A 1 71 ? 3.665 -2.368 3.059 1.00 95.69 71 VAL A N 1
ATOM 570 C CA . VAL A 1 71 ? 2.322 -2.296 3.655 1.00 95.69 71 VAL A CA 1
ATOM 571 C C . VAL A 1 71 ? 2.033 -3.520 4.525 1.00 95.69 71 VAL A C 1
ATOM 573 O O . VAL A 1 71 ? 1.477 -3.357 5.606 1.00 95.69 71 VAL A O 1
ATOM 576 N N . GLU A 1 72 ? 2.410 -4.721 4.087 1.00 95.12 72 GLU A N 1
ATOM 577 C CA . GLU A 1 72 ? 2.240 -5.959 4.854 1.00 95.12 72 GLU A CA 1
ATOM 578 C C . GLU A 1 72 ? 2.976 -5.901 6.199 1.00 95.12 72 GLU A C 1
ATOM 580 O O . GLU A 1 72 ? 2.388 -6.214 7.237 1.00 95.12 72 GLU A O 1
ATOM 585 N N . GLU A 1 73 ? 4.220 -5.416 6.204 1.00 95.69 73 GLU A N 1
ATOM 586 C CA . GLU A 1 73 ? 5.013 -5.227 7.421 1.00 95.69 73 GLU A CA 1
ATOM 587 C C . GLU A 1 73 ? 4.368 -4.207 8.370 1.00 95.69 73 GLU A C 1
ATOM 589 O O . GLU A 1 73 ? 4.175 -4.501 9.550 1.00 95.69 73 GLU A O 1
ATOM 594 N N . LEU A 1 74 ? 3.973 -3.035 7.857 1.00 95.44 74 LEU A N 1
ATOM 595 C CA . LEU A 1 74 ?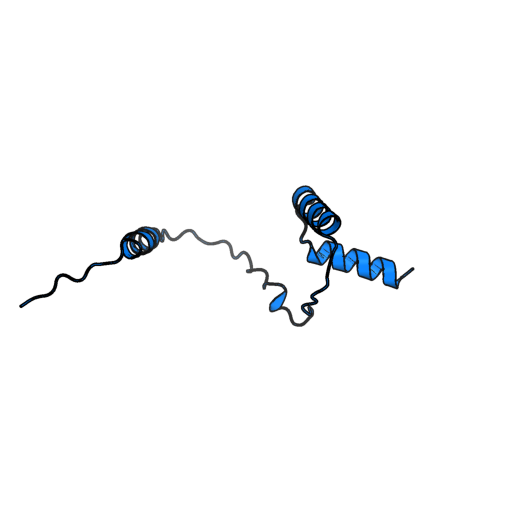 3.333 -1.986 8.661 1.00 95.44 74 LEU A CA 1
ATOM 596 C C . LEU A 1 74 ? 2.014 -2.459 9.285 1.00 95.44 74 LEU A C 1
ATOM 598 O O . LEU A 1 74 ? 1.750 -2.187 10.457 1.00 95.44 74 LEU A O 1
ATOM 602 N N . VAL A 1 75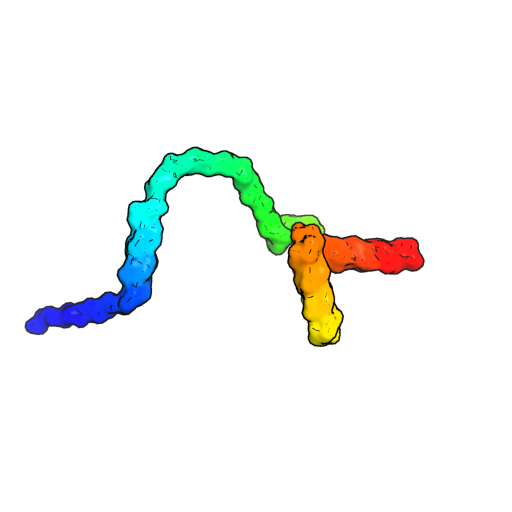 ? 1.185 -3.171 8.516 1.00 95.50 75 VAL A N 1
ATOM 603 C CA . VAL A 1 75 ? -0.078 -3.733 9.014 1.00 95.50 75 VAL A CA 1
ATOM 604 C C . VAL A 1 75 ? 0.193 -4.810 10.062 1.00 95.50 75 VAL A C 1
ATOM 606 O O . VAL A 1 75 ? -0.461 -4.813 11.101 1.00 95.50 75 VAL A O 1
ATOM 609 N N . SER A 1 76 ? 1.176 -5.683 9.834 1.00 96.50 76 SER A N 1
ATOM 610 C CA . SER A 1 76 ? 1.554 -6.730 10.791 1.00 96.50 76 SER A CA 1
ATOM 611 C C . SER A 1 76 ? 2.047 -6.138 12.111 1.00 96.50 76 SER A C 1
ATOM 613 O O . SER A 1 76 ? 1.609 -6.568 13.174 1.00 96.50 76 SER A O 1
ATOM 615 N N . GLN A 1 77 ? 2.905 -5.115 12.057 1.00 97.12 77 GLN A N 1
ATOM 616 C CA . GLN A 1 77 ? 3.392 -4.412 13.247 1.00 97.12 77 GLN A CA 1
ATOM 617 C C . GLN A 1 77 ? 2.254 -3.729 14.014 1.00 97.12 77 GLN A C 1
ATOM 619 O O . GLN A 1 77 ? 2.207 -3.822 15.236 1.00 97.12 77 GLN A O 1
ATOM 624 N N . TRP A 1 78 ? 1.317 -3.087 13.311 1.00 96.94 78 TRP A N 1
ATOM 625 C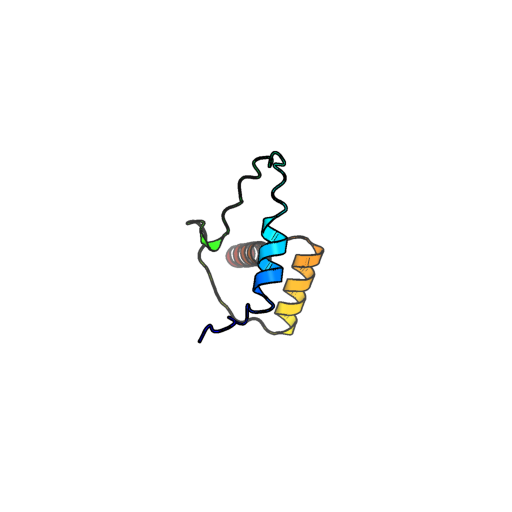 CA . TRP A 1 78 ? 0.155 -2.448 13.934 1.00 96.94 78 TRP A CA 1
ATOM 626 C C . TRP A 1 78 ? -0.804 -3.448 14.598 1.00 96.94 78 TRP A C 1
ATOM 628 O O . TRP A 1 78 ? -1.403 -3.139 15.620 1.00 96.94 78 TRP A O 1
ATOM 638 N N . LEU A 1 79 ? -0.947 -4.659 14.056 1.00 96.81 79 LEU A N 1
ATOM 639 C CA . LEU A 1 79 ? -1.793 -5.696 14.663 1.00 96.81 79 LEU A CA 1
ATOM 640 C C . LEU A 1 79 ? -1.158 -6.365 15.892 1.00 96.81 79 LEU A C 1
ATOM 642 O O . LEU A 1 79 ? -1.864 -7.016 16.658 1.00 96.81 79 LEU A O 1
ATOM 646 N N . LEU A 1 80 ? 0.158 -6.232 16.066 1.00 93.88 80 LEU A N 1
ATOM 647 C CA . LEU A 1 80 ? 0.891 -6.735 17.230 1.00 93.88 80 LEU A CA 1
ATOM 648 C C . LEU A 1 80 ? 1.035 -5.693 18.351 1.00 93.88 80 LEU A C 1
ATOM 650 O O . LEU A 1 80 ? 1.529 -6.045 19.424 1.00 93.88 80 LEU A O 1
ATOM 654 N N . SER A 1 81 ? 0.658 -4.434 18.097 1.00 74.38 81 SER A N 1
ATOM 655 C CA . SER A 1 81 ? 0.728 -3.335 19.071 1.00 74.38 81 SER A CA 1
ATOM 656 C C . SER A 1 81 ? -0.457 -3.290 20.024 1.00 74.38 81 SER A C 1
ATOM 658 O O . SER A 1 81 ? -1.583 -3.575 19.558 1.00 74.38 81 SER A O 1
#

pLDDT: mean 79.22, std 18.83, range [40.81, 98.44]

Radius of gyration: 22.4 Å; Cα contacts (8 Å, |Δi|>4): 13; chains: 1; bounding box: 30×34×78 Å

Sequence (81 aa):
MTKKKDGSRFDELFGAVRGHTEDTPHSSLQKKQAKGRNPDYVRTTFYLSKPLHRRLKAAALIEEREMSDIVEELVSQWLLS

Foldseek 3Di:
DDDDDPDDPVVVVVVVVVPPPDDDPPDCPPPPPPQVPDPVDDDDDDDDDPVVVVVLVVVCVVVVHDSVVVVVVVVVVVVVD

Mean predicted aligned error: 14.85 Å

Secondary structure (DSSP, 8-state):
--------HHHHHHHHHTT---------------GGG-TT---------HHHHHHHHHHHHHTT--HHHHHHHHHHHHHT-